Protein AF-A0A2M7XTA5-F1 (afdb_monomer_lite)

Foldseek 3Di:
DVCVVVPVVVLLVVLLVVLLPDPDADEAEFPAEAEASVNSSRQD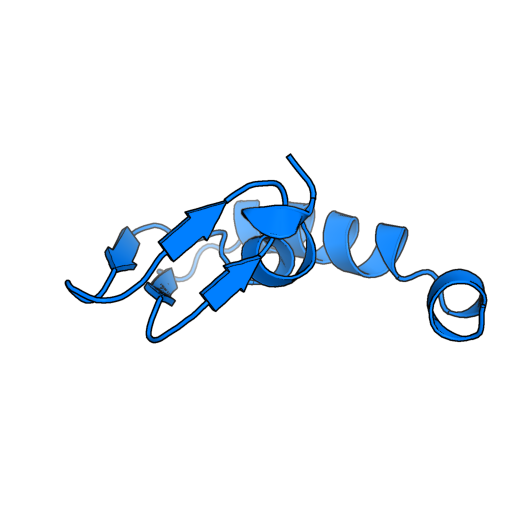GPYYYYDPHHDHDNHDPVVD

Secondary structure (DSSP, 8-state):
-HHHHTTHHHHHHHHHHHHTT--S--EEEE-SEEEHHHHHTTT-SSEEEE-TT-EEESS-GGG-

Radius of gyration: 13.07 Å; chains: 1; bounding box: 31×28×27 Å

Sequence (64 aa):
MEAEERGQAEAIARNLFVMSKLKTPIICLVIGEGASGGALGIGVGDRLIMMENTWYSVITPEGC

Structure (mmCIF, N/CA/C/O backbone):
data_AF-A0A2M7XTA5-F1
#
_entry.id   AF-A0A2M7XTA5-F1
#
loop_
_atom_site.group_PDB
_atom_site.id
_atom_site.type_symbol
_atom_site.label_atom_id
_atom_site.label_alt_id
_atom_site.label_comp_id
_atom_site.label_asym_id
_atom_site.label_entity_id
_atom_site.label_seq_id
_atom_site.pdbx_PDB_ins_code
_atom_site.Cartn_x
_atom_site.Cartn_y
_atom_site.Cartn_z
_atom_site.occupancy
_atom_site.B_iso_or_equiv
_atom_site.auth_seq_id
_atom_site.auth_comp_id
_atom_site.auth_asym_id
_atom_site.auth_atom_id
_atom_site.pdbx_PDB_model_num
ATOM 1 N N . MET A 1 1 ? 14.898 12.726 -4.808 1.00 71.50 1 MET A N 1
ATOM 2 C CA . MET A 1 1 ? 15.123 13.458 -3.543 1.00 71.50 1 MET A CA 1
ATOM 3 C C . MET A 1 1 ? 13.913 14.277 -3.131 1.00 71.50 1 MET A C 1
ATOM 5 O O . MET A 1 1 ? 13.541 14.171 -1.977 1.00 71.50 1 MET A O 1
ATOM 9 N N . GLU A 1 2 ? 13.244 14.991 -4.044 1.00 95.12 2 GLU A N 1
ATOM 10 C CA . GLU A 1 2 ? 12.061 15.805 -3.699 1.00 95.12 2 GLU A CA 1
ATOM 11 C C . GLU A 1 2 ? 10.977 15.041 -2.906 1.00 95.12 2 GLU A C 1
ATOM 13 O O . GLU A 1 2 ? 10.427 15.570 -1.947 1.00 95.12 2 GLU A O 1
ATOM 18 N N . ALA A 1 3 ? 10.683 13.784 -3.259 1.00 95.44 3 ALA A N 1
ATOM 19 C CA . ALA A 1 3 ? 9.693 12.983 -2.531 1.00 95.44 3 ALA A CA 1
ATOM 20 C C . ALA A 1 3 ? 10.122 12.652 -1.084 1.00 95.44 3 ALA A C 1
ATOM 22 O O . ALA A 1 3 ? 9.298 12.690 -0.173 1.00 95.44 3 ALA A O 1
ATOM 23 N N . GLU A 1 4 ? 11.413 12.401 -0.857 1.00 96.69 4 GLU A N 1
ATOM 24 C CA . GLU A 1 4 ? 11.975 12.175 0.482 1.00 96.69 4 GLU A CA 1
ATOM 25 C C . GLU A 1 4 ? 11.969 13.463 1.313 1.00 96.69 4 GLU A C 1
ATOM 27 O O . GLU A 1 4 ? 11.563 13.451 2.471 1.00 96.69 4 GLU A O 1
ATOM 32 N N . GLU A 1 5 ? 12.323 14.601 0.707 1.00 97.88 5 GLU A N 1
ATOM 33 C CA . GLU A 1 5 ? 12.249 15.926 1.345 1.00 97.88 5 GLU A CA 1
ATOM 34 C C . GLU A 1 5 ? 10.812 16.298 1.745 1.00 97.88 5 GLU A C 1
ATOM 36 O O . GLU A 1 5 ? 10.595 17.023 2.715 1.00 97.88 5 GLU A O 1
ATOM 41 N N . ARG A 1 6 ? 9.823 15.759 1.025 1.00 97.06 6 ARG A N 1
ATOM 42 C CA . ARG A 1 6 ? 8.392 15.878 1.328 1.00 97.06 6 ARG A CA 1
ATOM 43 C C . ARG A 1 6 ? 7.858 14.773 2.246 1.00 97.06 6 ARG A C 1
ATOM 45 O O . ARG A 1 6 ? 6.655 14.735 2.488 1.00 97.06 6 ARG A O 1
ATOM 52 N N . GLY A 1 7 ? 8.712 13.884 2.752 1.00 97.62 7 GLY A N 1
ATOM 53 C CA . GLY A 1 7 ? 8.330 12.859 3.721 1.00 97.62 7 GLY A CA 1
ATOM 54 C C . GLY A 1 7 ? 7.530 11.695 3.133 1.00 97.62 7 GLY A C 1
ATOM 55 O O . GLY A 1 7 ? 6.596 11.223 3.777 1.00 97.62 7 GLY A O 1
ATOM 56 N N . GLN A 1 8 ? 7.879 11.195 1.942 1.00 97.94 8 GLN A N 1
ATOM 57 C CA . GLN A 1 8 ? 7.186 10.063 1.301 1.00 97.94 8 GLN A CA 1
ATOM 58 C C . GLN A 1 8 ? 6.957 8.870 2.249 1.00 97.94 8 GLN A C 1
ATOM 60 O O . GLN A 1 8 ? 5.859 8.310 2.286 1.00 97.94 8 GLN A O 1
ATOM 65 N N . ALA A 1 9 ? 7.966 8.494 3.040 1.00 97.38 9 ALA A N 1
ATOM 66 C CA . ALA A 1 9 ? 7.844 7.403 4.005 1.00 97.38 9 ALA A CA 1
ATOM 67 C C . ALA A 1 9 ? 6.824 7.701 5.124 1.00 97.38 9 ALA A C 1
ATOM 69 O O . ALA A 1 9 ? 6.037 6.825 5.487 1.00 97.38 9 ALA A O 1
ATOM 70 N N . GLU A 1 10 ? 6.799 8.935 5.643 1.00 98.25 10 GLU A N 1
ATOM 71 C CA . GLU A 1 10 ? 5.833 9.368 6.666 1.00 98.25 10 GLU A CA 1
ATOM 72 C C . GLU A 1 10 ? 4.413 9.394 6.105 1.00 98.25 10 GLU A C 1
ATOM 74 O O . GLU A 1 10 ? 3.501 8.884 6.753 1.00 98.25 10 GLU A O 1
ATOM 79 N N . ALA A 1 11 ? 4.232 9.878 4.875 1.00 98.19 11 ALA A N 1
ATOM 80 C CA . ALA A 1 11 ? 2.936 9.890 4.207 1.00 98.19 11 ALA A CA 1
ATOM 81 C C . ALA A 1 11 ? 2.358 8.472 4.039 1.00 98.19 11 ALA A C 1
ATOM 83 O O . ALA A 1 11 ? 1.190 8.238 4.360 1.00 98.19 11 ALA A O 1
ATOM 84 N N . ILE A 1 12 ? 3.181 7.505 3.608 1.00 98.31 12 ILE A N 1
ATOM 85 C CA . ILE A 1 12 ? 2.772 6.094 3.520 1.00 98.31 12 ILE A CA 1
ATOM 86 C C . ILE A 1 12 ? 2.405 5.574 4.913 1.00 98.31 12 ILE A C 1
ATOM 88 O O . ILE A 1 12 ? 1.292 5.089 5.107 1.00 98.31 12 ILE A O 1
ATOM 92 N N . ALA A 1 13 ? 3.294 5.716 5.902 1.00 98.44 13 ALA A N 1
ATOM 93 C CA . ALA A 1 13 ? 3.063 5.220 7.260 1.00 98.44 13 ALA A CA 1
ATOM 94 C C . ALA A 1 13 ? 1.792 5.808 7.898 1.00 98.44 13 ALA A C 1
ATOM 96 O O . ALA A 1 13 ? 1.014 5.093 8.538 1.00 98.44 13 ALA A O 1
ATOM 97 N N . ARG A 1 14 ? 1.544 7.103 7.684 1.00 98.56 14 ARG A N 1
ATOM 98 C CA . ARG A 1 14 ? 0.348 7.802 8.151 1.00 98.56 14 ARG A CA 1
ATOM 99 C C . ARG A 1 14 ? -0.919 7.224 7.536 1.00 98.56 14 ARG A C 1
ATOM 101 O O . ARG A 1 14 ? -1.877 6.993 8.275 1.00 98.56 14 ARG A O 1
ATOM 108 N N . ASN A 1 15 ? -0.930 6.959 6.230 1.00 98.44 15 ASN A N 1
ATOM 109 C CA . ASN A 1 15 ? -2.077 6.321 5.592 1.00 98.44 15 ASN A CA 1
ATOM 110 C C . ASN A 1 15 ? -2.337 4.933 6.173 1.00 98.44 15 ASN A C 1
ATOM 112 O O . ASN A 1 15 ? -3.468 4.663 6.567 1.00 98.44 15 ASN A O 1
ATOM 116 N N . LEU A 1 16 ? -1.306 4.092 6.318 1.00 98.44 16 LEU A N 1
ATOM 117 C CA . LEU A 1 16 ? -1.460 2.760 6.918 1.00 98.44 16 LEU A CA 1
ATOM 118 C C . LEU A 1 16 ? -2.106 2.844 8.307 1.00 98.44 16 LEU A C 1
ATOM 120 O O . LEU A 1 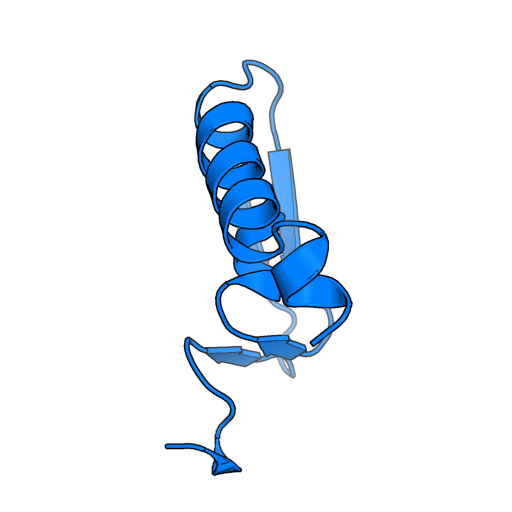16 ? -3.068 2.133 8.603 1.00 98.44 16 LEU A O 1
ATOM 124 N N . PHE A 1 17 ? -1.617 3.761 9.146 1.00 98.50 17 PHE A N 1
ATOM 125 C CA . PHE A 1 17 ? -2.138 3.958 10.493 1.00 98.50 17 PHE A CA 1
ATOM 126 C C . PHE A 1 17 ? -3.592 4.440 10.496 1.00 98.50 17 PHE A C 1
ATOM 128 O O . PHE A 1 17 ? -4.424 3.877 11.209 1.00 98.50 17 PHE A O 1
ATOM 135 N N . VAL A 1 18 ? -3.919 5.468 9.710 1.00 98.38 18 VAL A N 1
ATOM 136 C CA . VAL A 1 18 ? -5.274 6.034 9.658 1.00 98.38 18 VAL A CA 1
ATOM 137 C C . VAL A 1 18 ? -6.262 5.035 9.061 1.00 98.38 18 VAL A C 1
ATOM 139 O O . VAL A 1 18 ? -7.310 4.804 9.663 1.00 98.38 18 VAL A O 1
ATOM 142 N N . MET A 1 19 ? -5.924 4.409 7.931 1.00 98.31 19 MET A N 1
ATOM 143 C CA . MET A 1 19 ? -6.793 3.452 7.240 1.00 98.31 19 MET A CA 1
ATOM 144 C C . MET A 1 19 ? -7.132 2.249 8.120 1.00 98.31 19 MET A C 1
ATOM 146 O O . MET A 1 19 ? -8.290 1.848 8.164 1.00 98.31 19 MET A O 1
ATOM 150 N N . SER A 1 20 ? -6.177 1.753 8.919 1.00 97.88 20 SER A N 1
ATOM 151 C CA . SER A 1 20 ? -6.413 0.648 9.864 1.00 97.88 20 SER A CA 1
ATOM 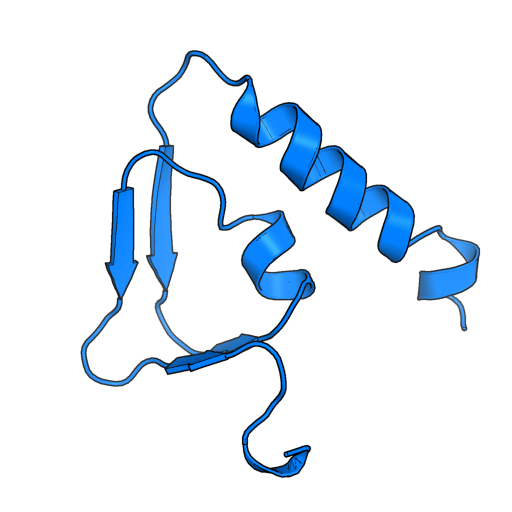152 C C . SER A 1 20 ? -7.457 0.947 10.953 1.00 97.88 20 SER A C 1
ATOM 154 O O . SER A 1 20 ? -7.926 0.037 11.634 1.00 97.88 20 SER A O 1
ATOM 156 N N . LYS A 1 21 ? -7.807 2.225 11.149 1.00 98.12 21 LYS A N 1
ATOM 157 C CA . LYS A 1 21 ? -8.742 2.695 12.182 1.00 98.12 21 LYS A CA 1
ATOM 158 C C . LYS A 1 21 ? -10.059 3.216 11.618 1.00 98.12 21 LYS A C 1
ATOM 160 O O . LYS A 1 21 ? -10.920 3.640 12.396 1.00 98.12 21 LYS A O 1
ATOM 165 N N . LEU A 1 22 ? -10.216 3.245 10.295 1.00 98.12 22 LEU A N 1
ATOM 166 C CA . LEU A 1 22 ? -11.450 3.710 9.676 1.00 98.12 22 LEU A CA 1
ATOM 167 C C . LEU A 1 22 ? -12.595 2.756 10.035 1.00 98.12 22 LEU A C 1
ATOM 169 O O . LEU A 1 22 ? -12.455 1.540 9.999 1.00 98.12 22 LEU A O 1
ATOM 173 N N . LYS A 1 23 ? -13.739 3.330 10.420 1.00 97.81 23 LYS A N 1
ATOM 174 C CA . LYS A 1 23 ? -14.953 2.573 10.781 1.00 97.81 23 LYS A CA 1
ATOM 175 C C . LYS A 1 23 ? -15.887 2.340 9.593 1.00 97.81 23 LYS A C 1
ATOM 177 O O . LYS A 1 23 ? -16.922 1.697 9.742 1.00 97.81 23 LYS A O 1
ATOM 182 N N . THR A 1 24 ? -15.553 2.917 8.446 1.00 98.25 24 THR A N 1
ATOM 183 C CA . THR A 1 24 ? -16.292 2.754 7.197 1.00 98.25 24 THR A CA 1
ATOM 184 C C . THR A 1 24 ? -15.704 1.567 6.442 1.00 98.25 24 THR A C 1
ATOM 186 O O . THR A 1 24 ? -14.480 1.504 6.364 1.00 98.25 24 THR A O 1
ATOM 189 N N . PRO A 1 25 ? -16.525 0.675 5.860 1.00 98.31 25 PRO A N 1
ATOM 190 C CA . PRO A 1 25 ? -16.020 -0.428 5.051 1.00 98.31 25 PRO A CA 1
ATOM 191 C C . PRO A 1 25 ? -15.189 0.046 3.850 1.00 98.31 25 PRO A C 1
ATOM 193 O O . PRO A 1 25 ? -15.593 0.976 3.147 1.00 98.31 25 PRO A O 1
ATOM 196 N N . ILE A 1 26 ? -14.068 -0.624 3.585 1.00 98.44 26 ILE A N 1
ATOM 197 C CA . ILE A 1 26 ? -13.135 -0.325 2.491 1.00 98.44 26 ILE A CA 1
ATOM 198 C C . ILE A 1 26 ? -12.911 -1.579 1.645 1.00 98.44 26 ILE A C 1
ATOM 200 O O . ILE A 1 26 ? -12.567 -2.647 2.155 1.00 98.44 26 ILE A O 1
ATOM 204 N N . ILE A 1 27 ? -13.062 -1.430 0.330 1.00 98.50 27 ILE A N 1
ATOM 205 C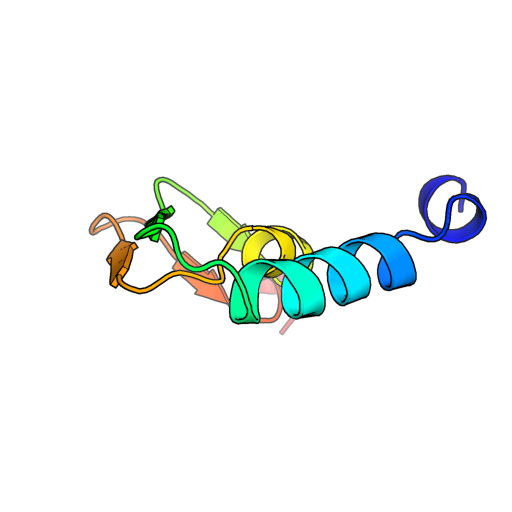 CA . ILE A 1 27 ? -12.725 -2.458 -0.657 1.00 98.50 27 ILE A CA 1
ATOM 206 C C . ILE A 1 27 ? -11.569 -1.936 -1.509 1.00 98.50 27 ILE A C 1
ATOM 208 O O . ILE A 1 27 ? -11.690 -0.891 -2.147 1.00 98.50 27 ILE A O 1
ATOM 212 N N . CYS A 1 28 ? -10.469 -2.683 -1.538 1.00 98.38 28 CYS A N 1
ATOM 213 C CA . CYS A 1 28 ? -9.299 -2.411 -2.364 1.00 98.38 28 CYS A CA 1
ATOM 214 C C . CYS A 1 28 ? -9.307 -3.343 -3.582 1.00 98.38 28 CYS A C 1
ATOM 216 O O . CYS A 1 28 ? -9.430 -4.560 -3.433 1.00 98.38 28 CYS A O 1
ATOM 218 N N . LEU A 1 29 ? -9.159 -2.780 -4.784 1.00 98.31 29 LEU A N 1
ATOM 219 C CA . LEU A 1 29 ? -9.095 -3.532 -6.037 1.00 98.31 29 LEU A CA 1
ATOM 220 C C . LEU A 1 29 ? -7.762 -3.265 -6.740 1.00 98.31 29 LEU A C 1
ATOM 222 O O . LEU A 1 29 ? -7.488 -2.136 -7.144 1.00 98.31 29 LEU A O 1
ATOM 226 N N . VAL A 1 30 ? -6.953 -4.308 -6.918 1.00 98.25 30 VAL A N 1
ATOM 227 C CA . VAL A 1 30 ? -5.749 -4.249 -7.753 1.00 98.25 30 VAL A CA 1
ATOM 228 C C . VAL A 1 30 ? -6.159 -4.504 -9.201 1.00 98.25 30 VAL A C 1
ATOM 230 O O . VAL A 1 30 ? -6.646 -5.587 -9.531 1.00 98.25 30 VAL A O 1
ATOM 233 N N . ILE A 1 31 ? -5.975 -3.490 -10.050 1.00 98.06 31 ILE A N 1
ATOM 234 C CA . ILE A 1 31 ? -6.336 -3.511 -11.481 1.00 98.06 31 ILE A CA 1
ATOM 235 C C . ILE A 1 31 ? -5.120 -3.560 -12.421 1.00 98.06 31 ILE A C 1
ATOM 237 O O . ILE A 1 31 ? -5.283 -3.580 -13.635 1.00 98.06 31 ILE A O 1
ATOM 241 N N . GLY A 1 32 ? -3.906 -3.559 -11.867 1.00 96.94 32 GLY A N 1
ATOM 242 C CA . GLY A 1 32 ? -2.651 -3.556 -12.618 1.00 96.94 32 GLY A CA 1
ATOM 243 C C . GLY A 1 32 ? -1.482 -3.975 -11.731 1.00 96.94 32 GLY A C 1
ATOM 244 O O . GLY A 1 32 ? -1.446 -5.099 -11.237 1.00 96.94 32 GLY A O 1
ATOM 245 N N . GLU A 1 33 ? -0.548 -3.058 -11.501 1.00 97.06 33 GLU A N 1
ATOM 246 C CA . GLU A 1 33 ? 0.675 -3.310 -10.735 1.00 97.06 33 GLU A CA 1
ATOM 247 C C . GLU A 1 33 ? 0.557 -2.791 -9.296 1.00 97.06 33 GLU A C 1
ATOM 249 O O . GLU A 1 33 ? 0.449 -1.588 -9.052 1.00 97.06 33 GLU A O 1
ATOM 254 N N . GLY A 1 34 ? 0.580 -3.697 -8.321 1.00 95.69 34 GLY A N 1
ATOM 255 C CA . GLY A 1 34 ? 0.619 -3.386 -6.89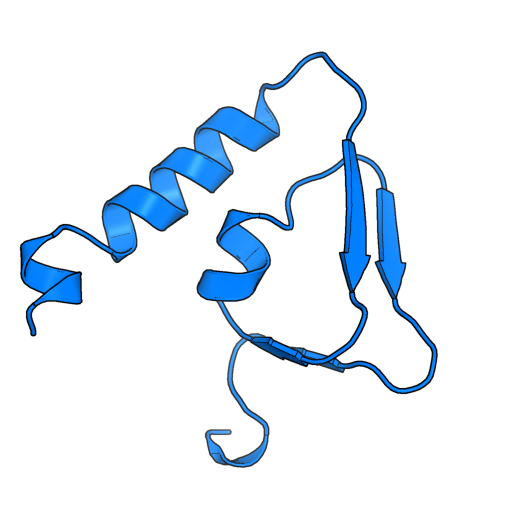5 1.00 95.69 34 GLY A CA 1
ATOM 256 C C . GLY A 1 34 ? 2.049 -3.422 -6.359 1.00 95.69 34 GLY A C 1
ATOM 257 O O . GLY A 1 34 ? 2.480 -4.430 -5.805 1.00 95.69 34 GLY A O 1
ATOM 258 N N . ALA A 1 35 ? 2.804 -2.334 -6.506 1.00 94.69 35 ALA A N 1
ATOM 259 C CA . ALA A 1 35 ? 4.201 -2.294 -6.078 1.00 94.69 35 ALA A CA 1
ATOM 260 C C . ALA A 1 35 ? 4.396 -1.678 -4.678 1.00 94.69 35 ALA A C 1
ATOM 262 O O . ALA A 1 35 ? 4.101 -0.503 -4.439 1.00 94.69 35 ALA A O 1
ATOM 263 N N . SER A 1 36 ? 5.004 -2.456 -3.779 1.00 95.62 36 SER A N 1
ATOM 264 C CA . SER A 1 36 ? 5.638 -2.012 -2.534 1.00 95.62 36 SER A CA 1
ATOM 265 C C . SER A 1 36 ? 4.742 -1.165 -1.607 1.00 95.62 36 SER A C 1
ATOM 267 O O . SER A 1 36 ? 3.512 -1.277 -1.589 1.00 95.62 36 SER A O 1
ATOM 269 N N . GLY A 1 37 ? 5.372 -0.308 -0.800 1.00 95.94 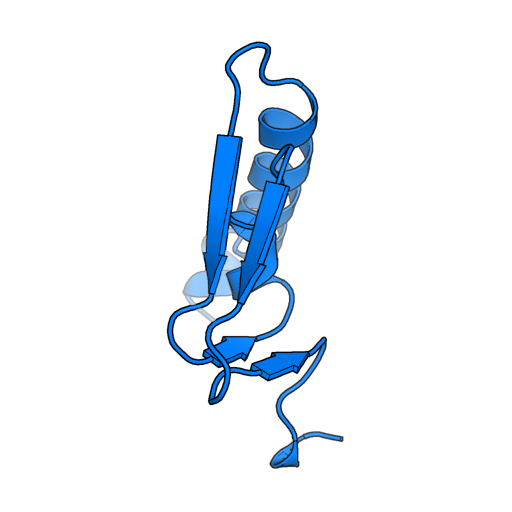37 GLY A N 1
ATOM 270 C CA . GLY A 1 37 ? 4.712 0.622 0.113 1.00 95.94 37 GLY A CA 1
ATOM 271 C C . GLY A 1 37 ? 3.817 1.648 -0.588 1.00 95.94 37 GLY A C 1
ATOM 272 O O . GLY A 1 37 ? 2.857 2.112 0.017 1.00 95.94 37 GLY A O 1
ATOM 273 N N . GLY A 1 38 ? 4.077 1.969 -1.860 1.00 95.25 38 GLY A N 1
ATOM 274 C CA . GLY A 1 38 ? 3.240 2.885 -2.640 1.00 95.25 38 GLY A CA 1
ATOM 275 C C . GLY A 1 38 ? 1.834 2.328 -2.870 1.00 95.25 38 GLY A C 1
ATOM 276 O O . GLY A 1 38 ? 0.851 3.009 -2.589 1.00 95.25 38 GLY A O 1
ATOM 277 N N . ALA A 1 39 ? 1.735 1.063 -3.291 1.00 97.31 39 ALA A N 1
ATOM 278 C CA . ALA A 1 39 ? 0.451 0.376 -3.408 1.00 97.31 39 ALA A CA 1
ATOM 279 C C . ALA A 1 39 ? -0.183 0.119 -2.031 1.00 97.31 39 ALA A C 1
ATOM 281 O O . ALA A 1 39 ? -1.374 0.356 -1.834 1.00 97.31 39 ALA A O 1
ATOM 282 N N . LEU A 1 40 ? 0.615 -0.319 -1.048 1.00 96.56 40 LEU A N 1
ATOM 283 C CA . LEU A 1 40 ? 0.117 -0.593 0.305 1.00 96.56 40 LEU A CA 1
ATOM 284 C C . LEU A 1 40 ? -0.418 0.659 1.012 1.00 96.56 40 LEU A C 1
ATOM 286 O O . LEU A 1 40 ? -1.386 0.557 1.761 1.00 96.56 40 LEU A O 1
ATOM 290 N N . GLY A 1 41 ? 0.141 1.838 0.726 1.00 97.62 41 GLY A N 1
ATOM 291 C CA . GLY A 1 41 ? -0.300 3.125 1.269 1.00 97.62 41 GLY A CA 1
ATOM 292 C C . GLY A 1 41 ? -1.760 3.482 0.967 1.00 97.62 41 GLY A C 1
ATOM 293 O O . GLY A 1 41 ? -2.275 4.427 1.556 1.00 97.62 41 GLY A O 1
ATOM 294 N N . ILE A 1 42 ? -2.431 2.738 0.083 1.00 97.25 42 ILE A N 1
ATOM 295 C CA . ILE A 1 42 ? -3.880 2.804 -0.174 1.00 97.25 42 ILE A CA 1
ATOM 296 C C . ILE A 1 42 ? -4.550 1.414 -0.199 1.00 97.25 42 ILE A C 1
ATOM 298 O O . ILE A 1 42 ? -5.721 1.288 -0.553 1.00 97.25 42 ILE A O 1
ATOM 302 N N . GLY A 1 43 ? -3.813 0.362 0.159 1.00 97.12 43 GLY A N 1
ATOM 303 C CA . GLY A 1 43 ? -4.238 -1.038 0.067 1.00 97.12 43 GLY A CA 1
ATOM 304 C C . GLY A 1 43 ? -4.806 -1.621 1.364 1.00 97.12 43 GLY A C 1
ATOM 305 O O . GLY A 1 43 ? -5.145 -2.801 1.405 1.00 97.12 43 GLY A O 1
ATOM 306 N N . VAL A 1 44 ? -4.891 -0.826 2.436 1.00 97.88 44 VAL A N 1
ATOM 307 C CA . VAL A 1 44 ? -5.438 -1.263 3.729 1.00 97.88 44 VAL A CA 1
ATOM 308 C C . VAL A 1 44 ? -6.964 -1.163 3.700 1.00 97.88 44 VAL A C 1
ATOM 310 O O . VAL A 1 44 ? -7.522 -0.078 3.848 1.00 97.88 44 VAL A O 1
ATOM 313 N N . GLY A 1 45 ? -7.644 -2.296 3.535 1.00 97.25 45 GLY A N 1
ATOM 314 C CA . GLY A 1 45 ? -9.105 -2.375 3.555 1.00 97.25 45 GLY A CA 1
ATOM 315 C C . GLY A 1 45 ? -9.626 -3.711 4.080 1.00 97.25 45 GLY A C 1
ATOM 316 O O . GLY A 1 45 ? -8.860 -4.641 4.322 1.00 97.25 45 GLY A O 1
ATOM 317 N N . ASP A 1 46 ? -10.944 -3.819 4.251 1.00 98.44 46 ASP A N 1
ATOM 318 C CA . ASP A 1 46 ? -11.615 -5.026 4.758 1.00 98.44 46 ASP A CA 1
ATOM 319 C C . ASP A 1 46 ? -11.627 -6.174 3.745 1.00 98.44 46 ASP A C 1
ATOM 321 O O . ASP A 1 46 ? -11.767 -7.352 4.098 1.00 98.44 46 ASP A O 1
ATOM 325 N N . ARG A 1 47 ? -11.566 -5.824 2.459 1.00 98.25 47 ARG A N 1
ATOM 326 C CA . ARG A 1 47 ? -11.492 -6.757 1.336 1.00 98.25 47 ARG A CA 1
ATOM 327 C C . ARG A 1 47 ? -10.450 -6.265 0.352 1.00 98.25 47 ARG A C 1
ATOM 329 O O . ARG A 1 47 ? -10.464 -5.100 -0.034 1.00 98.25 47 ARG A O 1
ATOM 336 N N . LEU A 1 48 ? -9.608 -7.187 -0.092 1.00 97.88 48 LEU A N 1
ATOM 337 C CA . LEU A 1 48 ? -8.638 -6.963 -1.149 1.00 97.88 48 LEU A CA 1
ATOM 338 C C . LEU A 1 48 ? -8.922 -7.955 -2.270 1.00 97.88 48 LEU A C 1
ATOM 340 O O . LEU A 1 48 ? -8.964 -9.163 -2.042 1.00 97.88 48 LEU A O 1
ATOM 344 N N . ILE A 1 49 ? -9.169 -7.428 -3.462 1.00 98.38 49 ILE A N 1
ATOM 345 C CA . ILE A 1 49 ? -9.514 -8.193 -4.657 1.00 98.38 49 ILE A CA 1
ATOM 346 C C . ILE A 1 49 ? -8.479 -7.865 -5.728 1.00 98.38 49 ILE A C 1
ATOM 348 O O . ILE A 1 49 ? -8.025 -6.727 -5.838 1.00 98.38 49 ILE A O 1
ATOM 352 N N . MET A 1 50 ? -8.101 -8.862 -6.517 1.00 98.38 50 MET A N 1
ATOM 353 C CA . MET A 1 50 ? -7.113 -8.728 -7.582 1.00 98.38 50 MET A CA 1
ATOM 354 C C . MET A 1 50 ? -7.696 -9.273 -8.881 1.00 98.38 50 MET A C 1
ATOM 356 O O . MET A 1 50 ? -8.331 -10.329 -8.873 1.00 98.38 50 MET A O 1
ATOM 360 N N . MET A 1 51 ? -7.501 -8.557 -9.990 1.00 98.56 51 MET A N 1
ATOM 361 C CA . MET A 1 51 ? -7.825 -9.095 -11.313 1.00 98.56 51 MET A CA 1
ATOM 362 C C . MET A 1 51 ? -6.808 -10.180 -11.706 1.00 98.56 51 MET A C 1
ATOM 364 O O . MET A 1 51 ? -5.659 -10.153 -11.269 1.00 98.56 51 MET A O 1
ATOM 368 N N . GLU A 1 52 ? -7.212 -11.129 -12.549 1.00 98.19 52 GLU A N 1
ATOM 369 C CA . GLU A 1 52 ? -6.426 -12.338 -12.862 1.00 98.19 52 GLU A CA 1
ATOM 370 C C . GLU A 1 52 ? -5.031 -12.067 -13.459 1.00 98.19 52 GLU A C 1
ATOM 372 O O . GLU A 1 52 ? -4.114 -12.853 -13.249 1.00 98.19 52 GLU A O 1
ATOM 377 N N . ASN A 1 53 ? -4.855 -10.936 -14.150 1.00 97.75 53 ASN A N 1
ATOM 378 C CA . ASN A 1 53 ? -3.600 -10.542 -14.804 1.00 97.75 53 ASN A CA 1
ATOM 379 C C . ASN A 1 53 ? -2.836 -9.458 -14.023 1.00 97.75 53 ASN A C 1
ATOM 381 O O . ASN A 1 53 ? -2.086 -8.680 -14.607 1.00 97.75 53 ASN A O 1
ATOM 385 N N . THR A 1 54 ? -3.072 -9.358 -12.714 1.00 98.00 54 THR A N 1
ATOM 386 C CA . THR A 1 54 ? -2.438 -8.355 -11.845 1.00 98.00 54 THR A CA 1
ATOM 387 C C . THR A 1 54 ? -1.422 -8.990 -10.921 1.00 98.00 54 THR A C 1
ATOM 389 O O . THR A 1 54 ? -1.462 -10.191 -10.657 1.00 98.00 54 THR A O 1
ATOM 392 N N . TRP A 1 55 ? -0.511 -8.173 -10.404 1.00 96.19 55 TRP A N 1
ATOM 393 C CA . TRP A 1 55 ? 0.471 -8.618 -9.427 1.00 96.19 55 TRP A CA 1
ATOM 394 C C . TRP A 1 55 ? 0.532 -7.657 -8.250 1.00 96.19 55 TRP A C 1
ATOM 396 O O . TRP A 1 55 ? 0.261 -6.465 -8.382 1.00 96.19 55 TRP A O 1
ATOM 406 N N . TYR A 1 56 ? 0.883 -8.194 -7.084 1.00 97.12 56 TYR A N 1
ATOM 407 C CA . TYR A 1 56 ? 1.115 -7.418 -5.873 1.00 97.12 56 TYR A CA 1
ATOM 408 C C . TYR A 1 56 ? 2.375 -7.957 -5.193 1.00 97.12 56 TYR A C 1
ATOM 410 O O . TYR A 1 56 ? 2.409 -9.120 -4.796 1.00 97.12 56 TYR A O 1
ATOM 418 N N . SER A 1 57 ? 3.426 -7.140 -5.097 1.00 96.62 57 SER A N 1
ATOM 419 C CA . SER A 1 57 ? 4.727 -7.549 -4.555 1.00 96.62 57 SER A CA 1
ATOM 420 C C . SER A 1 57 ? 5.399 -6.434 -3.750 1.00 96.62 57 SER A C 1
ATOM 422 O O . SER A 1 57 ? 5.144 -5.250 -3.966 1.00 96.62 57 SER A O 1
ATOM 424 N N . VAL A 1 58 ? 6.286 -6.812 -2.822 1.00 96.38 58 VAL A N 1
ATOM 425 C CA . VAL A 1 58 ? 7.081 -5.883 -1.993 1.00 96.38 58 VAL A CA 1
ATOM 426 C C . VAL A 1 58 ? 8.095 -5.079 -2.813 1.00 96.38 58 VAL A C 1
ATOM 428 O O . VAL A 1 58 ? 8.419 -3.944 -2.465 1.00 96.38 58 VAL A O 1
ATOM 431 N N . ILE A 1 59 ? 8.563 -5.660 -3.912 1.00 94.81 59 ILE A N 1
ATOM 432 C CA . ILE A 1 59 ? 9.523 -5.094 -4.857 1.00 94.81 59 ILE A CA 1
ATOM 433 C C . ILE A 1 59 ? 9.127 -5.525 -6.271 1.00 94.81 59 ILE A C 1
ATOM 435 O O . ILE A 1 59 ? 8.409 -6.517 -6.437 1.00 94.81 59 ILE A O 1
ATOM 439 N N . THR A 1 60 ? 9.547 -4.774 -7.287 1.00 93.12 60 THR A N 1
ATOM 440 C CA . THR A 1 60 ? 9.328 -5.172 -8.682 1.00 93.12 60 THR A CA 1
ATOM 441 C C . THR A 1 60 ? 10.028 -6.508 -8.969 1.00 93.12 60 THR A C 1
ATOM 443 O O . THR A 1 60 ? 11.068 -6.779 -8.360 1.00 93.12 60 THR A O 1
ATOM 446 N N . PRO A 1 61 ? 9.505 -7.348 -9.881 1.00 88.06 61 PRO A N 1
ATOM 447 C CA . PRO A 1 61 ? 10.155 -8.606 -10.256 1.00 88.06 61 PRO A CA 1
ATOM 448 C C . PRO A 1 61 ? 11.615 -8.435 -10.697 1.00 88.06 61 PRO A C 1
ATOM 450 O O . PRO A 1 61 ? 12.459 -9.255 -10.359 1.00 88.06 61 PRO A O 1
ATOM 453 N N . GLU A 1 62 ? 11.927 -7.347 -11.401 1.00 94.00 62 GLU A N 1
ATOM 454 C CA . GLU A 1 62 ? 13.274 -7.024 -11.886 1.00 94.00 62 GLU A CA 1
ATOM 455 C C . GLU A 1 62 ? 14.221 -6.576 -10.767 1.00 94.00 62 GLU A C 1
ATOM 457 O O . GLU A 1 62 ? 15.435 -6.558 -10.958 1.00 94.00 62 GLU A O 1
ATOM 462 N N . GLY A 1 63 ? 13.669 -6.151 -9.628 1.00 85.00 63 GLY A N 1
ATOM 463 C CA . GLY A 1 63 ? 14.429 -5.680 -8.473 1.00 85.00 63 GLY A CA 1
ATOM 464 C C . GLY A 1 63 ? 14.715 -6.760 -7.428 1.00 85.00 63 GLY A C 1
ATOM 465 O O . GLY A 1 63 ? 15.377 -6.449 -6.439 1.00 85.00 63 GLY A O 1
ATOM 466 N N . CYS A 1 64 ? 14.190 -7.977 -7.609 1.00 79.75 64 CYS A N 1
ATOM 467 C CA . CYS A 1 64 ? 14.375 -9.107 -6.698 1.00 79.75 64 CYS A CA 1
ATOM 468 C C . CYS A 1 64 ? 15.664 -9.894 -6.979 1.00 79.75 64 CYS A C 1
ATOM 470 O O . CYS A 1 64 ? 16.078 -9.981 -8.156 1.00 79.75 64 CYS A O 1
#

pLDDT: mean 96.34, std 4.42, range [71.5, 98.56]